Protein AF-K1SPI7-F1 (afdb_monomer_lite)

Structure (mmCIF, N/CA/C/O backbone):
data_AF-K1SPI7-F1
#
_entry.id   AF-K1SPI7-F1
#
loop_
_atom_site.group_PDB
_atom_site.id
_atom_site.type_symbol
_atom_site.label_atom_id
_atom_site.label_alt_id
_atom_site.label_comp_id
_atom_site.label_asym_id
_atom_site.label_entity_id
_atom_site.label_seq_id
_atom_site.pdbx_PDB_ins_code
_atom_site.Cartn_x
_atom_site.Cartn_y
_atom_site.Cartn_z
_atom_site.occupancy
_atom_site.B_iso_or_equiv
_atom_site.auth_seq_id
_atom_site.auth_comp_id
_atom_site.auth_asym_id
_atom_site.auth_atom_id
_atom_site.pdbx_PDB_model_num
ATOM 1 N N . ILE A 1 1 ? 17.931 -25.727 -20.812 1.00 73.50 1 ILE A N 1
ATOM 2 C CA . ILE A 1 1 ? 18.636 -24.455 -20.512 1.00 73.50 1 ILE A CA 1
ATOM 3 C C . ILE A 1 1 ? 19.500 -24.563 -19.257 1.00 73.50 1 ILE A C 1
ATOM 5 O O . ILE A 1 1 ? 20.669 -24.217 -19.345 1.00 73.50 1 ILE A O 1
ATOM 9 N N . GLU A 1 2 ? 19.002 -25.096 -18.137 1.00 81.50 2 GLU A N 1
ATOM 10 C CA . GLU A 1 2 ? 19.782 -25.220 -16.884 1.00 81.50 2 GLU A CA 1
ATOM 11 C C . GLU A 1 2 ? 21.110 -25.982 -17.035 1.00 81.50 2 GLU A C 1
ATOM 13 O O . GLU A 1 2 ? 22.117 -25.578 -16.467 1.00 81.50 2 GLU A O 1
ATOM 18 N N . LYS A 1 3 ? 21.157 -27.012 -17.895 1.00 82.56 3 LYS A N 1
ATOM 19 C CA . LYS A 1 3 ? 22.397 -27.723 -18.269 1.00 82.56 3 LYS A CA 1
ATOM 20 C C . LYS A 1 3 ? 23.498 -26.804 -18.834 1.00 82.56 3 LYS A C 1
ATOM 22 O O . LYS A 1 3 ? 24.670 -27.133 -18.719 1.00 82.56 3 LYS A O 1
ATOM 27 N N . TYR A 1 4 ? 23.123 -25.687 -19.459 1.00 86.56 4 TYR A N 1
ATOM 28 C CA . TYR A 1 4 ? 24.038 -24.756 -20.129 1.00 86.56 4 TYR A CA 1
ATOM 29 C C . TYR A 1 4 ? 24.250 -23.454 -19.344 1.00 86.56 4 TYR A C 1
ATOM 31 O O . TYR A 1 4 ? 25.348 -22.913 -19.366 1.00 86.56 4 TYR A O 1
ATOM 39 N N . LEU A 1 5 ? 23.219 -22.943 -18.656 1.00 85.06 5 LEU A N 1
ATOM 40 C CA . LEU A 1 5 ? 23.264 -21.656 -17.940 1.00 85.06 5 LEU A CA 1
ATOM 41 C C . LEU A 1 5 ? 23.367 -21.790 -16.409 1.00 85.06 5 LEU A C 1
ATOM 43 O O . LEU A 1 5 ? 23.495 -20.779 -15.719 1.00 85.06 5 LEU A O 1
ATOM 47 N N . GLY A 1 6 ? 23.331 -23.012 -15.872 1.00 84.38 6 GLY A N 1
ATOM 48 C CA . GLY A 1 6 ? 23.319 -23.265 -14.433 1.00 84.38 6 GLY A CA 1
ATOM 49 C C . GLY A 1 6 ? 21.970 -22.947 -13.780 1.00 84.38 6 GLY A C 1
ATOM 50 O O . GLY A 1 6 ? 20.934 -22.891 -14.447 1.00 84.38 6 GLY A O 1
ATOM 51 N N . ARG A 1 7 ? 21.979 -22.765 -12.452 1.00 79.50 7 ARG A N 1
ATOM 52 C CA . ARG A 1 7 ? 20.776 -22.440 -11.667 1.00 79.50 7 ARG A CA 1
ATOM 53 C C . ARG A 1 7 ? 20.214 -21.072 -12.055 1.00 79.50 7 ARG A C 1
ATOM 55 O O . ARG A 1 7 ? 20.961 -20.143 -12.367 1.00 79.50 7 ARG A O 1
ATOM 62 N N . LYS A 1 8 ? 18.888 -20.946 -11.985 1.00 72.56 8 LYS A N 1
ATOM 63 C CA . LYS A 1 8 ? 18.159 -19.704 -12.255 1.00 72.56 8 LYS A CA 1
ATOM 64 C C . LYS A 1 8 ? 18.665 -18.592 -11.325 1.00 72.56 8 LYS A C 1
ATOM 66 O O . LYS A 1 8 ? 18.555 -18.701 -10.112 1.00 72.56 8 LYS A O 1
ATOM 71 N N . LYS A 1 9 ? 19.254 -17.541 -11.906 1.00 68.62 9 LYS A N 1
ATOM 72 C CA . LYS A 1 9 ? 19.819 -16.404 -11.153 1.00 68.62 9 LYS A CA 1
ATOM 73 C C . LYS A 1 9 ? 18.766 -15.389 -10.702 1.00 68.62 9 LYS A C 1
ATOM 75 O O . LYS A 1 9 ? 19.020 -14.651 -9.762 1.00 68.62 9 LYS A O 1
ATOM 80 N N . TYR A 1 10 ? 17.619 -15.351 -11.382 1.00 65.12 10 TYR A N 1
ATOM 81 C CA . TYR A 1 10 ? 16.546 -14.391 -11.138 1.00 65.12 10 TYR A CA 1
ATOM 82 C C . TYR A 1 10 ? 15.210 -15.119 -11.100 1.00 65.12 10 TYR A C 1
ATOM 84 O O . TYR A 1 10 ? 14.840 -15.781 -12.074 1.00 65.12 10 TYR A O 1
ATOM 92 N N . GLU A 1 11 ? 14.483 -14.999 -9.998 1.00 66.81 11 GLU A N 1
ATOM 93 C CA . GLU A 1 11 ? 13.076 -15.378 -9.950 1.00 66.81 11 GLU A CA 1
ATOM 94 C C . GLU A 1 11 ? 12.226 -14.212 -10.449 1.00 66.81 11 GLU A C 1
ATOM 96 O O . GLU A 1 11 ? 12.537 -13.050 -10.205 1.00 66.81 11 GLU A O 1
ATOM 101 N N . ALA A 1 12 ? 11.196 -14.527 -11.232 1.00 66.38 12 ALA A N 1
ATOM 102 C CA . ALA A 1 12 ? 10.258 -13.510 -11.674 1.00 66.38 12 ALA A CA 1
ATOM 103 C C . ALA A 1 12 ? 9.318 -13.212 -10.505 1.00 66.38 12 ALA A C 1
ATOM 105 O O . ALA A 1 12 ? 8.754 -14.146 -9.935 1.00 66.38 12 ALA A O 1
ATOM 106 N N . ASP A 1 13 ? 9.150 -11.936 -10.170 1.00 74.25 13 ASP A N 1
ATOM 107 C CA . ASP A 1 13 ? 8.167 -11.491 -9.184 1.00 74.25 13 ASP A CA 1
ATOM 108 C C . ASP A 1 13 ? 6.764 -11.592 -9.804 1.00 74.25 13 ASP A C 1
ATOM 110 O O . ASP A 1 13 ? 6.267 -10.669 -10.449 1.00 74.25 13 ASP A O 1
ATOM 114 N N . MET A 1 14 ? 6.182 -12.789 -9.721 1.00 85.50 14 MET A N 1
ATOM 115 C CA . MET A 1 14 ? 4.884 -13.111 -10.309 1.00 85.50 14 MET A CA 1
ATOM 116 C C . MET A 1 14 ? 3.739 -12.659 -9.400 1.00 85.50 14 MET A C 1
ATOM 118 O O . MET A 1 14 ? 3.886 -12.526 -8.185 1.00 85.50 14 MET A O 1
ATOM 122 N N . ALA A 1 15 ? 2.563 -12.466 -9.995 1.00 83.88 15 ALA A N 1
ATOM 123 C CA . ALA A 1 15 ? 1.320 -12.283 -9.264 1.00 83.88 15 ALA A CA 1
ATOM 124 C C . ALA A 1 15 ? 1.096 -13.428 -8.263 1.00 83.88 15 ALA A C 1
ATOM 126 O O . ALA A 1 15 ? 1.397 -14.588 -8.549 1.00 83.88 15 ALA A O 1
ATOM 127 N N . ASN A 1 16 ? 0.539 -13.090 -7.101 1.00 86.38 16 ASN A N 1
ATOM 128 C CA . ASN A 1 16 ? 0.285 -14.058 -6.040 1.00 86.38 16 ASN A CA 1
ATOM 129 C C . ASN A 1 16 ? -0.750 -15.096 -6.499 1.00 86.38 16 ASN A C 1
ATOM 131 O O . ASN A 1 16 ? -1.616 -14.810 -7.327 1.00 86.38 16 ASN A O 1
ATOM 135 N N . GLU A 1 17 ? -0.690 -16.300 -5.936 1.00 88.00 17 GLU A N 1
ATOM 136 C CA . GLU A 1 17 ? -1.551 -17.412 -6.362 1.00 88.00 17 GLU A CA 1
ATOM 137 C C . GLU A 1 17 ? -3.012 -17.260 -5.917 1.00 88.00 17 GLU A C 1
ATOM 139 O O . GLU A 1 17 ? -3.912 -17.812 -6.550 1.00 88.00 17 GLU A O 1
ATOM 144 N N . LYS A 1 18 ? -3.259 -16.504 -4.843 1.00 94.00 18 LYS A N 1
ATOM 145 C CA . LYS A 1 18 ? -4.581 -16.345 -4.232 1.00 94.00 18 LYS A CA 1
ATOM 146 C C . LYS A 1 18 ? -4.819 -14.919 -3.753 1.00 94.00 18 LYS A C 1
ATOM 148 O O . LYS A 1 18 ? -3.879 -14.164 -3.522 1.00 94.00 18 LYS A O 1
ATOM 153 N N . ASP A 1 19 ? -6.091 -14.598 -3.572 1.00 97.38 19 ASP A N 1
ATOM 154 C CA . ASP A 1 19 ? -6.524 -13.348 -2.964 1.00 97.38 19 ASP A CA 1
ATOM 155 C C . ASP A 1 19 ? -6.214 -13.376 -1.460 1.00 97.38 19 ASP A C 1
ATOM 157 O O . ASP A 1 19 ? -6.535 -14.347 -0.771 1.00 97.38 19 ASP A O 1
ATOM 161 N N . ASP A 1 20 ? -5.599 -12.309 -0.952 1.00 97.31 20 ASP A N 1
ATOM 162 C CA . ASP A 1 20 ? -5.100 -12.239 0.423 1.00 97.31 20 ASP A CA 1
ATOM 163 C C . ASP A 1 20 ? -5.588 -10.975 1.136 1.00 97.31 20 ASP A C 1
ATOM 165 O O . ASP A 1 20 ? -5.840 -9.929 0.532 1.00 97.31 20 ASP A O 1
ATOM 169 N N . ILE A 1 21 ? -5.728 -11.081 2.456 1.00 98.38 21 ILE A N 1
ATOM 170 C CA . ILE A 1 21 ? -6.055 -9.954 3.332 1.00 98.38 21 ILE A CA 1
ATOM 171 C C . ILE A 1 21 ? -4.763 -9.210 3.667 1.00 98.38 21 ILE A C 1
ATOM 173 O O . ILE A 1 21 ? -3.794 -9.812 4.120 1.00 98.38 21 ILE A O 1
ATOM 177 N N . GLY A 1 22 ? -4.765 -7.892 3.479 1.00 97.69 22 GLY A N 1
ATOM 178 C CA . GLY A 1 22 ? -3.636 -7.022 3.801 1.00 97.69 22 GLY A CA 1
ATOM 179 C C . GLY A 1 22 ? -2.476 -7.093 2.811 1.00 97.69 22 GLY A C 1
ATOM 180 O O . GLY A 1 22 ? -1.469 -6.435 3.045 1.00 97.69 22 GLY A O 1
ATOM 181 N N . ILE A 1 23 ? -2.596 -7.840 1.708 1.00 97.75 23 ILE A N 1
ATOM 182 C CA . ILE A 1 23 ? -1.559 -7.934 0.673 1.00 97.75 23 ILE A CA 1
ATOM 183 C C . ILE A 1 23 ? -2.074 -7.312 -0.621 1.00 97.75 23 ILE A C 1
ATOM 185 O O . ILE A 1 23 ? -3.085 -7.743 -1.171 1.00 97.75 23 ILE A O 1
ATOM 189 N N . VAL A 1 24 ? -1.374 -6.292 -1.122 1.00 97.94 24 VAL A N 1
ATOM 190 C CA . VAL A 1 24 ? -1.769 -5.575 -2.344 1.00 97.94 24 VAL A CA 1
ATOM 191 C C . VAL A 1 24 ? -0.569 -5.345 -3.247 1.00 97.94 24 VAL A C 1
ATOM 193 O O . VAL A 1 24 ? 0.507 -4.948 -2.795 1.00 97.94 24 VAL A O 1
ATOM 196 N N . ARG A 1 25 ? -0.764 -5.553 -4.554 1.00 96.31 25 ARG A N 1
ATOM 197 C CA . ARG A 1 25 ? 0.262 -5.295 -5.565 1.00 96.31 25 ARG A CA 1
ATOM 198 C C . ARG A 1 25 ? 0.257 -3.833 -6.016 1.00 96.31 25 ARG A C 1
ATOM 200 O O . ARG A 1 25 ? -0.714 -3.323 -6.577 1.00 96.31 25 ARG A O 1
ATOM 207 N N . GLY A 1 26 ? 1.376 -3.161 -5.778 1.00 95.81 26 GLY A N 1
ATOM 208 C CA . GLY A 1 26 ? 1.719 -1.848 -6.310 1.00 95.81 26 GLY A CA 1
ATOM 209 C C . GLY A 1 26 ? 2.601 -1.945 -7.554 1.00 95.81 26 GLY A C 1
ATOM 210 O O . GLY A 1 26 ? 3.159 -3.001 -7.857 1.00 95.81 26 GLY A O 1
ATOM 211 N N . LEU A 1 27 ? 2.763 -0.826 -8.261 1.00 94.50 27 LEU A N 1
ATOM 212 C CA . LEU A 1 27 ? 3.715 -0.698 -9.367 1.00 94.50 27 LEU A CA 1
ATOM 213 C C . LEU A 1 27 ? 4.686 0.453 -9.107 1.00 94.50 27 LEU A C 1
ATOM 215 O O . LEU A 1 27 ? 4.270 1.584 -8.839 1.00 94.50 27 LEU A O 1
ATOM 219 N N . ALA A 1 28 ? 5.975 0.177 -9.261 1.00 89.19 28 ALA A N 1
ATOM 220 C CA . ALA A 1 28 ? 7.048 1.147 -9.111 1.00 89.19 28 ALA A CA 1
ATOM 221 C C . ALA A 1 28 ? 7.881 1.272 -10.383 1.00 89.19 28 ALA A C 1
ATOM 223 O O . ALA A 1 28 ? 7.817 0.447 -11.296 1.00 89.19 28 ALA A O 1
ATOM 224 N N . TRP A 1 29 ? 8.649 2.353 -10.434 1.00 82.06 29 TRP A N 1
ATOM 225 C CA . TRP A 1 29 ? 9.638 2.597 -11.467 1.00 82.06 29 TRP A CA 1
ATOM 226 C C . TRP A 1 29 ? 11.013 2.692 -10.812 1.00 82.06 29 TRP A C 1
ATOM 228 O O . TRP A 1 29 ? 11.173 3.375 -9.803 1.00 82.06 29 TRP A O 1
ATOM 238 N N . THR A 1 30 ? 11.982 1.992 -11.386 1.00 74.56 30 THR A N 1
ATOM 239 C CA . THR A 1 30 ? 13.388 1.999 -10.981 1.00 74.56 30 THR A CA 1
ATOM 240 C C . THR A 1 30 ? 14.247 2.460 -12.157 1.00 74.56 30 THR A C 1
ATOM 242 O O . THR A 1 30 ? 13.787 2.478 -13.301 1.00 74.56 30 THR A O 1
ATOM 245 N N . ALA A 1 31 ? 15.522 2.760 -11.903 1.00 70.31 31 ALA A N 1
ATOM 246 C CA . ALA A 1 31 ? 16.469 3.162 -12.946 1.00 70.31 31 ALA A CA 1
ATOM 247 C C . ALA A 1 31 ? 16.637 2.123 -14.075 1.00 70.31 31 ALA A C 1
ATOM 249 O O . ALA A 1 31 ? 17.030 2.483 -15.181 1.00 70.31 31 ALA A O 1
ATOM 250 N N . VAL A 1 32 ? 16.329 0.848 -13.813 1.00 74.44 32 VAL A N 1
ATOM 251 C CA . VAL A 1 32 ? 16.461 -0.256 -14.779 1.00 74.44 32 VAL A CA 1
ATOM 252 C C . VAL A 1 32 ? 15.122 -0.711 -15.373 1.00 74.44 32 VAL A C 1
ATOM 254 O O . VAL A 1 32 ? 15.096 -1.629 -16.189 1.00 74.44 32 VAL A O 1
ATOM 257 N N . GLY A 1 33 ? 14.009 -0.069 -15.002 1.00 82.12 33 GLY A N 1
ATOM 258 C CA . GLY A 1 33 ? 12.677 -0.376 -15.526 1.00 82.12 33 GLY A CA 1
ATOM 259 C C . GLY A 1 33 ? 11.582 -0.409 -14.462 1.00 82.12 33 GLY A C 1
ATOM 260 O O . GLY A 1 33 ? 11.799 -0.108 -13.287 1.00 82.12 33 GLY A O 1
ATOM 261 N N . GLY A 1 34 ? 10.369 -0.761 -14.890 1.00 85.88 34 GLY A N 1
ATOM 262 C CA . GLY A 1 34 ? 9.241 -0.958 -13.984 1.00 85.88 34 GLY A CA 1
ATOM 263 C C . GLY A 1 34 ? 9.372 -2.253 -13.182 1.00 85.88 34 GLY A C 1
ATOM 264 O O . GLY A 1 34 ? 9.894 -3.245 -13.687 1.00 85.88 34 GLY A O 1
ATOM 265 N N . THR A 1 35 ? 8.836 -2.253 -11.965 1.00 89.94 35 THR A N 1
ATOM 266 C CA . THR A 1 35 ? 8.716 -3.449 -11.119 1.00 89.94 35 THR A CA 1
ATOM 267 C C . THR A 1 35 ? 7.358 -3.484 -10.430 1.00 89.94 35 THR A C 1
ATOM 269 O O . THR A 1 35 ? 6.736 -2.441 -10.192 1.00 89.94 35 THR A O 1
ATOM 272 N N . THR A 1 36 ? 6.891 -4.680 -10.094 1.00 91.81 36 THR A N 1
ATOM 273 C CA . THR A 1 36 ? 5.835 -4.863 -9.099 1.00 91.81 36 THR A CA 1
ATOM 274 C C . THR A 1 36 ? 6.399 -4.644 -7.698 1.00 91.81 36 THR A C 1
ATOM 276 O O . THR A 1 36 ? 7.588 -4.831 -7.455 1.00 91.81 36 THR A O 1
ATOM 279 N N . LEU A 1 37 ? 5.540 -4.209 -6.779 1.00 91.88 37 LEU A N 1
ATOM 280 C CA . LEU A 1 37 ? 5.824 -4.155 -5.348 1.00 91.88 37 LEU A CA 1
ATOM 281 C C . LEU A 1 37 ? 4.706 -4.881 -4.614 1.00 91.88 37 LEU A C 1
ATOM 283 O O . LEU A 1 37 ? 3.534 -4.641 -4.896 1.00 91.88 37 LEU A O 1
ATOM 287 N N . GLN A 1 38 ? 5.047 -5.744 -3.668 1.00 94.19 38 GLN A N 1
ATOM 288 C CA . GLN A 1 38 ? 4.075 -6.296 -2.732 1.00 94.19 38 GLN A CA 1
ATOM 289 C C . GLN A 1 38 ? 4.043 -5.411 -1.489 1.00 94.19 38 GLN A C 1
ATOM 291 O O . GLN A 1 38 ? 5.081 -5.166 -0.883 1.00 94.19 38 GLN A O 1
ATOM 296 N N . ILE A 1 39 ? 2.874 -4.891 -1.131 1.00 96.88 39 ILE A N 1
ATOM 297 C CA . ILE A 1 39 ? 2.680 -4.186 0.136 1.00 96.88 39 ILE A CA 1
ATOM 298 C C . ILE A 1 39 ? 1.909 -5.112 1.056 1.00 96.88 39 ILE A C 1
ATOM 300 O O . ILE A 1 39 ? 0.819 -5.558 0.702 1.00 96.88 39 ILE A O 1
ATOM 304 N N . GLU A 1 40 ? 2.486 -5.379 2.219 1.00 98.06 40 GLU A N 1
ATOM 305 C CA . GLU A 1 40 ? 1.928 -6.245 3.249 1.00 98.06 40 GLU A CA 1
ATOM 306 C C . GLU A 1 40 ? 1.550 -5.402 4.459 1.00 98.06 40 GLU A C 1
ATOM 308 O O . GLU A 1 40 ? 2.343 -4.584 4.931 1.00 98.06 40 GLU A O 1
ATOM 313 N N . VAL A 1 41 ? 0.340 -5.602 4.969 1.00 98.56 41 VAL A N 1
ATOM 314 C CA . VAL A 1 41 ? -0.152 -4.933 6.167 1.00 98.56 41 VAL A CA 1
ATOM 315 C C . VAL A 1 41 ? -0.641 -5.962 7.163 1.00 98.56 41 VAL A C 1
ATOM 317 O O . VAL A 1 41 ? -1.541 -6.750 6.874 1.00 98.56 41 VAL A O 1
ATOM 320 N N . ASN A 1 42 ? -0.074 -5.905 8.363 1.00 97.88 42 ASN A N 1
ATOM 321 C CA . ASN A 1 42 ? -0.547 -6.668 9.503 1.00 97.88 42 ASN A CA 1
ATOM 322 C C . ASN A 1 42 ? -1.101 -5.738 10.589 1.00 97.88 42 ASN A C 1
ATOM 324 O O . ASN A 1 42 ? -0.684 -4.585 10.722 1.00 97.88 42 ASN A O 1
ATOM 328 N N . THR A 1 43 ? -2.035 -6.264 11.372 1.00 97.75 43 THR A N 1
ATOM 329 C CA . THR A 1 43 ? -2.682 -5.581 12.495 1.00 97.75 43 THR A CA 1
ATOM 330 C C . THR A 1 43 ? -2.486 -6.416 13.750 1.00 97.75 43 THR A C 1
ATOM 332 O O . THR A 1 43 ? -2.743 -7.621 13.711 1.00 97.75 43 THR A O 1
ATOM 335 N N . MET A 1 44 ? -2.084 -5.804 14.858 1.00 97.88 44 MET A N 1
ATOM 336 C CA . MET A 1 44 ? -1.920 -6.498 16.139 1.00 97.88 44 MET A CA 1
ATOM 337 C C . MET A 1 44 ? -2.433 -5.639 17.301 1.00 97.88 44 MET A C 1
ATOM 339 O O . MET A 1 44 ? -2.361 -4.417 17.189 1.00 97.88 44 MET A O 1
ATOM 343 N N . PRO A 1 45 ? -2.884 -6.229 18.426 1.00 97.62 45 PRO A N 1
ATOM 344 C CA . PRO A 1 45 ? -3.196 -5.461 19.631 1.00 97.62 45 PRO A CA 1
ATOM 345 C C . PRO A 1 45 ? -2.022 -4.561 20.027 1.00 97.62 45 PRO A C 1
ATOM 347 O O . PRO A 1 45 ? -0.866 -4.997 20.021 1.00 97.62 45 PRO A O 1
ATOM 350 N N . GLY A 1 46 ? -2.306 -3.301 20.337 1.00 96.31 46 GLY A N 1
ATOM 351 C CA . GLY A 1 46 ? -1.282 -2.274 20.463 1.00 96.31 46 GLY A CA 1
ATOM 352 C C . GLY A 1 46 ? -1.809 -0.958 21.022 1.00 96.31 46 GLY A C 1
ATOM 353 O O . GLY A 1 46 ? -2.753 -0.936 21.807 1.00 96.31 46 GLY A O 1
ATOM 354 N N . LYS A 1 47 ? -1.147 0.141 20.656 1.00 95.62 47 LYS A N 1
ATOM 355 C CA . LYS A 1 47 ? -1.454 1.500 21.141 1.00 95.62 47 LYS A CA 1
ATOM 356 C C . LYS A 1 47 ? -1.709 2.481 19.992 1.00 95.62 47 LYS A C 1
ATOM 358 O O . LYS A 1 47 ? -1.465 3.678 20.140 1.00 95.62 47 LYS A O 1
ATOM 363 N N . GLY A 1 48 ? -2.097 1.969 18.825 1.00 94.69 48 GLY A N 1
ATOM 364 C CA . GLY A 1 48 ? -2.308 2.783 17.630 1.00 94.69 48 GLY A CA 1
ATOM 365 C C . GLY A 1 48 ? -1.029 3.187 16.901 1.00 94.69 48 GLY A C 1
ATOM 366 O O . GLY A 1 48 ? -1.007 4.206 16.207 1.00 94.69 48 GLY A O 1
ATOM 367 N N . VAL A 1 49 ? 0.063 2.432 17.063 1.00 97.38 49 VAL A N 1
ATOM 368 C CA . VAL A 1 49 ? 1.347 2.767 16.435 1.00 97.38 49 VAL A CA 1
ATOM 369 C C . VAL A 1 49 ? 1.379 2.283 14.986 1.00 97.38 49 VAL A C 1
ATOM 371 O O . VAL A 1 49 ? 1.132 1.110 14.707 1.00 97.38 49 VAL A O 1
ATOM 374 N N . LEU A 1 50 ? 1.765 3.172 14.065 1.00 97.94 50 LEU A N 1
ATOM 375 C CA . LEU A 1 50 ? 2.113 2.809 12.691 1.00 97.94 50 LEU A CA 1
ATOM 376 C C . LEU A 1 50 ? 3.600 2.439 12.604 1.00 97.94 50 LEU A C 1
ATOM 378 O O . LEU A 1 50 ? 4.472 3.275 12.841 1.00 97.94 50 LEU A O 1
ATOM 382 N N . LYS A 1 51 ? 3.888 1.194 12.226 1.00 98.12 51 LYS A N 1
ATOM 383 C CA . LYS A 1 51 ? 5.237 0.676 11.964 1.00 98.12 51 LYS A CA 1
ATOM 384 C C . LYS A 1 51 ? 5.452 0.559 10.461 1.00 98.12 51 LYS A C 1
ATOM 386 O O . LYS A 1 51 ? 4.591 0.050 9.748 1.00 98.12 51 LYS A O 1
ATOM 391 N N . LEU A 1 52 ? 6.615 1.000 9.992 1.00 98.00 52 LEU A N 1
ATOM 392 C CA . LEU A 1 52 ? 6.984 1.017 8.578 1.00 98.00 52 LEU A CA 1
ATOM 393 C C . LEU A 1 52 ? 8.336 0.317 8.393 1.00 98.00 52 LEU A C 1
ATOM 395 O O . LEU A 1 52 ? 9.328 0.729 8.996 1.00 98.00 52 LEU A O 1
ATOM 399 N N . THR A 1 53 ? 8.399 -0.732 7.569 1.00 96.81 53 THR A N 1
ATOM 400 C CA . THR A 1 53 ? 9.649 -1.454 7.254 1.00 96.81 53 THR A CA 1
ATOM 401 C C . THR A 1 53 ? 9.776 -1.744 5.756 1.00 96.81 53 THR A C 1
ATOM 403 O O . THR A 1 53 ? 8.796 -1.709 5.018 1.00 96.81 53 THR A O 1
ATOM 406 N N . GLY A 1 54 ? 10.992 -2.068 5.297 1.00 94.19 54 GLY A N 1
ATOM 407 C CA . GLY A 1 54 ? 11.264 -2.351 3.877 1.00 94.19 54 GLY A CA 1
ATOM 408 C C . GLY A 1 54 ? 12.101 -1.296 3.148 1.00 94.19 54 GLY A C 1
ATOM 409 O O . GLY A 1 54 ? 11.982 -1.176 1.932 1.00 94.19 54 GLY A O 1
ATOM 410 N N . GLN A 1 55 ? 12.925 -0.538 3.888 1.00 94.00 55 GLN A N 1
ATOM 411 C CA . GLN A 1 55 ? 13.747 0.574 3.382 1.00 94.00 55 GLN A CA 1
ATOM 412 C C . GLN A 1 55 ? 12.943 1.637 2.620 1.00 94.00 55 GLN A C 1
ATOM 414 O O . GLN A 1 55 ? 13.249 1.991 1.484 1.00 94.00 55 GLN A O 1
ATOM 419 N N . LEU A 1 56 ? 11.901 2.154 3.271 1.00 94.12 56 LEU A N 1
ATOM 420 C CA . LEU A 1 56 ? 11.096 3.240 2.722 1.00 94.12 56 LEU A CA 1
ATOM 421 C C . LEU A 1 56 ? 11.826 4.577 2.897 1.00 94.12 56 LEU A C 1
ATOM 423 O O . LEU A 1 56 ? 12.302 4.879 3.997 1.00 94.12 56 LEU A O 1
ATOM 427 N N . GLY A 1 57 ? 11.890 5.370 1.832 1.00 94.75 57 GLY A N 1
ATOM 428 C CA . GLY A 1 57 ? 12.287 6.774 1.883 1.00 94.75 57 GLY A CA 1
ATOM 429 C C . GLY A 1 57 ? 11.188 7.655 2.479 1.00 94.75 57 GLY A C 1
ATOM 430 O O . GLY A 1 57 ? 10.090 7.190 2.801 1.00 94.75 57 GLY A O 1
ATOM 431 N N . ASP A 1 58 ? 11.495 8.931 2.682 1.00 96.62 58 ASP A N 1
ATOM 432 C CA . ASP A 1 58 ? 10.630 9.821 3.460 1.00 96.62 58 ASP A CA 1
ATOM 433 C C . ASP A 1 58 ? 9.322 10.160 2.733 1.00 96.62 58 ASP A C 1
ATOM 435 O O . ASP A 1 58 ? 8.274 10.218 3.377 1.00 96.62 58 ASP A O 1
ATOM 439 N N . VAL A 1 59 ? 9.336 10.242 1.397 1.00 95.75 59 VAL A N 1
ATOM 440 C CA . VAL A 1 59 ? 8.121 10.485 0.598 1.00 95.75 59 VAL A CA 1
ATOM 441 C C . VAL A 1 59 ? 7.171 9.290 0.679 1.00 95.75 59 VAL A C 1
ATOM 443 O O . VAL A 1 59 ? 5.948 9.443 0.790 1.00 95.75 59 VAL A O 1
ATOM 446 N N . MET A 1 60 ? 7.717 8.074 0.656 1.00 95.31 60 MET A N 1
ATOM 447 C CA . MET A 1 60 ? 6.906 6.866 0.794 1.00 95.31 60 MET A CA 1
ATOM 448 C C . MET A 1 60 ? 6.360 6.696 2.221 1.00 95.31 60 MET A C 1
ATOM 450 O O . MET A 1 60 ? 5.208 6.284 2.378 1.00 95.31 60 MET A O 1
ATOM 454 N N . LYS A 1 61 ? 7.126 7.067 3.260 1.00 97.62 61 LYS A N 1
ATOM 455 C CA . LYS A 1 61 ? 6.619 7.109 4.646 1.00 97.62 61 LYS A CA 1
ATOM 456 C C . LYS A 1 61 ? 5.483 8.117 4.796 1.00 97.62 61 LYS A C 1
ATOM 458 O O . LYS A 1 61 ? 4.451 7.784 5.375 1.00 97.62 61 LYS A O 1
ATOM 463 N N . GLU A 1 62 ? 5.631 9.320 4.247 1.00 97.50 62 GLU A N 1
ATOM 464 C CA . GLU A 1 62 ? 4.570 10.332 4.256 1.00 97.50 62 GLU A CA 1
ATOM 465 C C . GLU A 1 62 ? 3.304 9.813 3.560 1.00 97.50 62 GLU A C 1
ATOM 467 O O . GLU A 1 62 ? 2.203 9.896 4.107 1.00 97.50 62 GLU A O 1
ATOM 472 N N . SER A 1 63 ? 3.469 9.153 2.412 1.00 96.88 63 SER A N 1
ATOM 473 C CA . SER A 1 63 ? 2.363 8.514 1.690 1.00 96.88 63 SER A CA 1
ATOM 474 C C . SER A 1 63 ? 1.649 7.445 2.529 1.00 96.88 63 SER A C 1
ATOM 476 O O . SER A 1 63 ? 0.423 7.333 2.463 1.00 96.88 63 SER A O 1
ATOM 478 N N . ALA A 1 64 ? 2.380 6.689 3.354 1.00 97.94 64 ALA A N 1
ATOM 479 C CA . ALA A 1 64 ? 1.795 5.730 4.292 1.00 97.94 64 ALA A CA 1
ATOM 480 C C . ALA A 1 64 ? 0.957 6.420 5.384 1.00 97.94 64 ALA A C 1
ATOM 482 O O . ALA A 1 64 ? -0.135 5.953 5.714 1.00 97.94 64 ALA A O 1
ATOM 483 N N . HIS A 1 65 ? 1.426 7.553 5.915 1.00 98.12 65 HIS A N 1
ATOM 484 C CA . HIS A 1 65 ? 0.679 8.344 6.898 1.00 98.12 65 HIS A CA 1
ATOM 485 C C . HIS A 1 65 ? -0.594 8.965 6.307 1.00 98.12 65 HIS A C 1
ATOM 487 O O . HIS A 1 65 ? -1.642 8.962 6.965 1.00 98.12 65 HIS A O 1
ATOM 493 N N . ILE A 1 66 ? -0.536 9.456 5.066 1.00 98.25 66 ILE A N 1
ATOM 494 C CA . ILE A 1 66 ? -1.710 9.977 4.351 1.00 98.25 66 ILE A CA 1
ATOM 495 C C . ILE A 1 66 ? -2.717 8.850 4.107 1.00 98.25 66 ILE A C 1
ATOM 497 O O . ILE A 1 66 ? -3.899 9.012 4.414 1.00 98.25 66 ILE A O 1
ATOM 501 N N . ALA A 1 67 ? -2.251 7.693 3.627 1.00 98.19 67 ALA A N 1
ATOM 502 C CA . ALA A 1 67 ? -3.084 6.515 3.420 1.00 98.19 67 ALA A CA 1
ATOM 503 C C . ALA A 1 67 ? -3.785 6.075 4.715 1.00 98.19 67 ALA A C 1
ATOM 505 O O . ALA A 1 67 ? -4.999 5.876 4.715 1.00 98.19 67 ALA A O 1
ATOM 506 N N . LEU A 1 68 ? -3.054 5.993 5.833 1.00 97.81 68 LEU A N 1
ATOM 507 C CA . LEU A 1 68 ? -3.631 5.676 7.141 1.00 97.81 68 LEU A CA 1
ATOM 508 C C . LEU A 1 68 ? -4.695 6.699 7.558 1.00 97.81 68 LEU A C 1
ATOM 510 O O . LEU A 1 68 ? -5.779 6.319 7.998 1.00 97.81 68 LEU A O 1
ATOM 514 N N . SER A 1 69 ? -4.395 7.991 7.419 1.00 97.62 69 SER A N 1
ATOM 515 C CA . SER A 1 69 ? -5.314 9.072 7.794 1.00 97.62 69 SER A CA 1
ATOM 516 C C . SER A 1 69 ? -6.608 9.022 6.984 1.00 97.62 69 SER A C 1
ATOM 518 O O . SER A 1 69 ? -7.691 9.198 7.542 1.00 97.62 69 SER A O 1
ATOM 520 N N . PHE A 1 70 ? -6.503 8.726 5.687 1.00 97.94 70 PHE A N 1
ATOM 521 C CA . PHE A 1 70 ? -7.660 8.536 4.823 1.00 97.94 70 PHE A CA 1
ATOM 522 C C . PHE A 1 70 ? -8.467 7.295 5.215 1.00 97.94 70 PHE A C 1
ATOM 524 O O . PHE A 1 70 ? -9.673 7.395 5.410 1.00 97.94 70 PHE A O 1
ATOM 531 N N . VAL A 1 71 ? -7.829 6.137 5.413 1.00 97.75 71 VAL A N 1
ATOM 532 C CA . VAL A 1 71 ? -8.560 4.918 5.803 1.00 97.75 71 VAL A CA 1
ATOM 533 C C . VAL A 1 71 ? -9.298 5.121 7.126 1.00 97.75 71 VAL A C 1
ATOM 535 O O . VAL A 1 71 ? -10.473 4.777 7.221 1.00 97.75 71 VAL A O 1
ATOM 538 N N . ARG A 1 72 ? -8.667 5.759 8.119 1.00 96.31 72 ARG A N 1
ATOM 539 C CA . ARG A 1 72 ? -9.310 6.101 9.401 1.00 96.31 72 ARG A CA 1
ATOM 540 C C . ARG A 1 72 ? -10.576 6.946 9.243 1.00 96.31 72 ARG A C 1
ATOM 542 O O . ARG A 1 72 ? -11.467 6.842 10.086 1.00 96.31 72 ARG A O 1
ATOM 549 N N . SER A 1 73 ? -10.663 7.787 8.210 1.00 96.00 73 SER A N 1
ATOM 550 C CA . SER A 1 73 ? -11.830 8.649 7.998 1.00 96.00 73 SER A CA 1
ATOM 551 C C . SER A 1 73 ? -13.025 7.896 7.405 1.00 96.00 73 SER A C 1
ATOM 553 O O . SER A 1 73 ? -14.157 8.255 7.725 1.00 96.00 73 SER A O 1
ATOM 555 N N . ILE A 1 74 ? -12.781 6.827 6.635 1.00 96.38 74 ILE A N 1
ATOM 556 C CA . ILE A 1 74 ? -13.817 6.056 5.922 1.00 96.38 74 ILE A CA 1
ATOM 557 C C . ILE A 1 74 ? -14.119 4.680 6.533 1.00 96.38 74 ILE A C 1
ATOM 559 O O . ILE A 1 74 ? -15.087 4.039 6.145 1.00 96.38 74 ILE A O 1
ATOM 563 N N . VAL A 1 75 ? -13.307 4.189 7.475 1.00 95.94 75 VAL A N 1
ATOM 564 C CA . VAL A 1 75 ? -13.371 2.787 7.943 1.00 95.94 75 VAL A CA 1
ATOM 565 C C . VAL A 1 75 ? -14.737 2.379 8.521 1.00 95.94 75 VAL A C 1
ATOM 567 O O . VAL A 1 75 ? -15.119 1.213 8.447 1.00 95.94 75 VAL A O 1
ATOM 570 N N . ALA A 1 76 ? -15.484 3.342 9.072 1.00 96.00 76 ALA A N 1
ATOM 571 C CA . ALA A 1 76 ? -16.806 3.108 9.644 1.00 96.00 76 ALA A CA 1
ATOM 572 C C . ALA A 1 76 ? -17.808 2.621 8.585 1.00 96.00 76 ALA A C 1
ATOM 574 O O . ALA A 1 76 ? -18.645 1.771 8.882 1.00 96.00 76 ALA A O 1
ATOM 575 N N . ASP A 1 77 ? -17.657 3.074 7.337 1.00 96.31 77 ASP A N 1
ATOM 576 C CA . ASP A 1 77 ? -18.490 2.658 6.202 1.00 96.31 77 ASP A CA 1
ATOM 577 C C . ASP A 1 77 ? -18.237 1.190 5.809 1.00 96.31 77 ASP A C 1
ATOM 579 O O . ASP A 1 77 ? -19.037 0.577 5.106 1.00 96.31 77 ASP A O 1
ATOM 583 N N . TYR A 1 78 ? -17.138 0.608 6.301 1.00 96.06 78 TYR A N 1
ATOM 584 C CA . TYR A 1 78 ? -16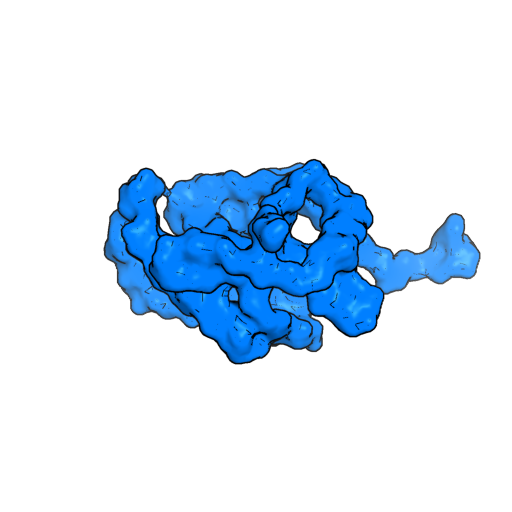.748 -0.790 6.110 1.00 96.06 78 TYR A CA 1
ATOM 585 C C . TYR A 1 78 ? -17.024 -1.654 7.350 1.00 96.06 78 TYR A C 1
ATOM 587 O O . TYR A 1 78 ? -16.526 -2.774 7.444 1.00 96.06 78 TYR A O 1
ATOM 595 N N . GLY A 1 79 ? -17.811 -1.152 8.309 1.00 95.38 79 GLY A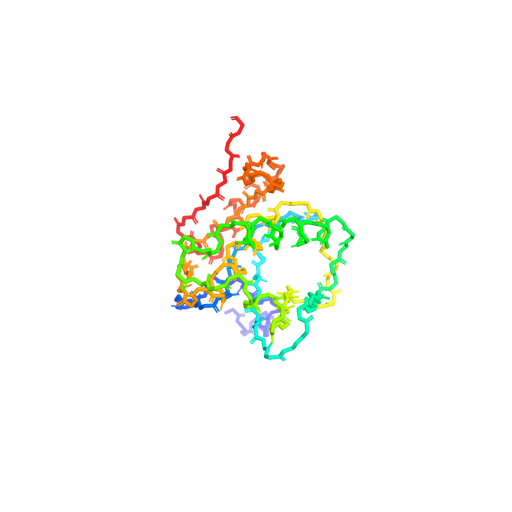 N 1
ATOM 596 C CA . GLY A 1 79 ? -18.231 -1.912 9.489 1.00 95.38 79 GLY A CA 1
ATOM 597 C C . GLY A 1 79 ? -17.160 -2.059 10.573 1.00 95.38 79 GLY A C 1
ATOM 598 O O . GLY A 1 79 ? -17.278 -2.941 11.422 1.00 95.38 79 GLY A O 1
ATOM 599 N N . VAL A 1 80 ? -16.124 -1.215 10.565 1.00 96.19 80 VAL A N 1
ATOM 600 C CA . VAL A 1 80 ? -15.060 -1.230 11.578 1.00 96.19 80 VAL A CA 1
ATOM 601 C C . VAL A 1 80 ? -15.208 -0.034 12.517 1.00 96.19 80 VAL A C 1
ATOM 603 O O . VAL A 1 80 ? -15.356 1.105 12.073 1.00 96.19 80 VAL A O 1
ATOM 606 N N . ASP A 1 81 ? -15.125 -0.277 13.827 1.00 95.00 81 ASP A N 1
ATOM 607 C CA . ASP A 1 81 ? -15.113 0.793 14.829 1.00 95.00 81 ASP A CA 1
ATOM 608 C C . ASP A 1 81 ? -13.844 1.655 14.691 1.00 95.00 81 ASP A C 1
ATOM 610 O O . ASP A 1 81 ? -12.728 1.149 14.553 1.00 95.00 81 ASP A O 1
ATOM 614 N N . LYS A 1 82 ? -13.995 2.980 14.778 1.00 90.56 82 LYS A N 1
ATOM 615 C CA . LYS A 1 82 ? -12.875 3.932 14.745 1.00 90.56 82 LYS A CA 1
ATOM 616 C C . LYS A 1 82 ? -11.862 3.690 15.871 1.00 90.56 82 LYS A C 1
ATOM 618 O O . LYS A 1 82 ? -10.674 3.944 15.657 1.00 90.56 82 LYS A O 1
ATOM 623 N N . LYS A 1 83 ? -12.302 3.151 17.015 1.00 94.44 83 LYS A N 1
ATOM 624 C CA . LYS A 1 83 ? -11.442 2.753 18.145 1.00 94.44 83 LYS A CA 1
ATOM 625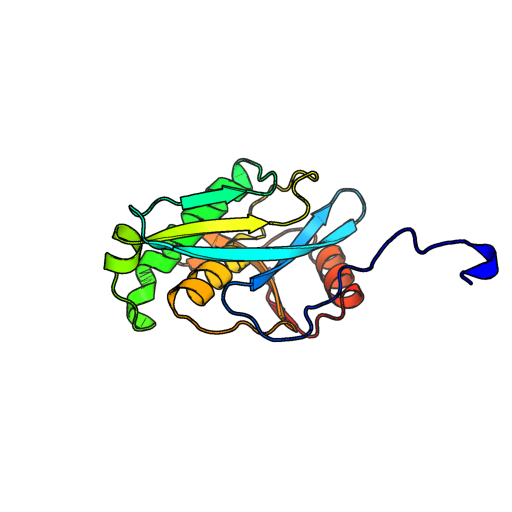 C C . LYS A 1 83 ? -10.421 1.679 17.780 1.00 94.44 83 LYS A C 1
ATOM 627 O O . LYS A 1 83 ? -9.386 1.589 18.433 1.00 94.44 83 LYS A O 1
ATOM 632 N N . PHE A 1 84 ? -10.643 0.931 16.694 1.00 96.06 84 PHE A N 1
ATOM 633 C CA . PHE A 1 84 ? -9.691 -0.066 16.203 1.00 96.06 84 PHE A CA 1
ATOM 634 C C . PHE A 1 84 ? -8.270 0.500 16.093 1.00 96.06 84 PHE A C 1
ATOM 636 O O . PHE A 1 84 ? -7.312 -0.160 16.485 1.00 96.06 84 PHE A O 1
ATOM 643 N N . PHE A 1 85 ? -8.135 1.733 15.600 1.00 95.25 85 PHE A N 1
ATOM 644 C CA . PHE A 1 85 ? -6.841 2.383 15.381 1.00 95.25 85 PHE A CA 1
ATOM 645 C C . PHE A 1 85 ? -6.187 2.921 16.656 1.00 95.25 85 PHE A C 1
ATOM 647 O O . PHE A 1 85 ? -5.043 3.353 16.598 1.00 95.25 85 PHE A O 1
ATOM 654 N N . GLU A 1 86 ? -6.896 2.939 17.782 1.00 95.00 86 GLU A N 1
ATOM 655 C CA . GLU A 1 86 ? -6.347 3.292 19.096 1.00 95.00 86 GLU A CA 1
ATOM 656 C C . GLU A 1 86 ? -5.886 2.031 19.844 1.00 95.00 86 GLU A C 1
ATOM 658 O O . GLU A 1 86 ? -4.894 2.058 20.570 1.00 95.00 86 GLU A O 1
ATOM 663 N N . GLU A 1 87 ? -6.573 0.910 19.610 1.00 97.00 87 GLU A N 1
ATOM 664 C CA . GLU A 1 87 ? -6.354 -0.372 20.290 1.00 97.00 87 GLU A CA 1
ATOM 665 C C . GLU A 1 87 ? -5.417 -1.324 19.529 1.00 97.00 87 GLU A C 1
ATOM 667 O O . GLU A 1 87 ? -4.973 -2.331 20.082 1.00 97.00 87 GLU A O 1
ATOM 672 N N . ASN A 1 88 ? -5.105 -1.033 18.262 1.00 98.00 88 ASN A N 1
ATOM 673 C CA . ASN A 1 88 ? -4.279 -1.892 17.416 1.00 98.00 88 ASN A CA 1
ATOM 674 C C . ASN A 1 88 ? -3.139 -1.113 16.763 1.00 98.00 88 ASN A C 1
ATOM 676 O O . ASN A 1 88 ? -3.328 -0.030 16.214 1.00 98.00 88 ASN A O 1
ATOM 680 N N . ASP A 1 89 ? -1.952 -1.707 16.779 1.00 98.31 89 ASP A N 1
ATOM 681 C CA . ASP A 1 89 ? -0.842 -1.284 15.939 1.00 98.31 89 ASP A CA 1
ATOM 682 C C . ASP A 1 89 ? -1.060 -1.776 14.500 1.00 98.31 89 ASP A C 1
ATOM 684 O O . ASP A 1 89 ? -1.633 -2.844 14.254 1.00 98.31 89 ASP A O 1
ATOM 688 N N . ILE A 1 90 ? -0.541 -1.007 13.543 1.00 98.44 90 ILE A N 1
ATOM 689 C CA . ILE A 1 90 ? -0.539 -1.345 12.118 1.00 98.44 90 ILE A CA 1
ATOM 690 C C . ILE A 1 90 ? 0.906 -1.407 11.654 1.00 98.44 90 ILE A C 1
ATOM 692 O O . ILE A 1 90 ? 1.678 -0.476 11.880 1.00 98.44 90 ILE A O 1
ATOM 696 N N . HIS A 1 91 ? 1.281 -2.485 10.975 1.00 98.62 91 HIS A N 1
ATOM 697 C CA . HIS A 1 91 ? 2.619 -2.648 10.422 1.00 98.62 91 HIS A CA 1
ATOM 698 C C . HIS A 1 91 ? 2.541 -2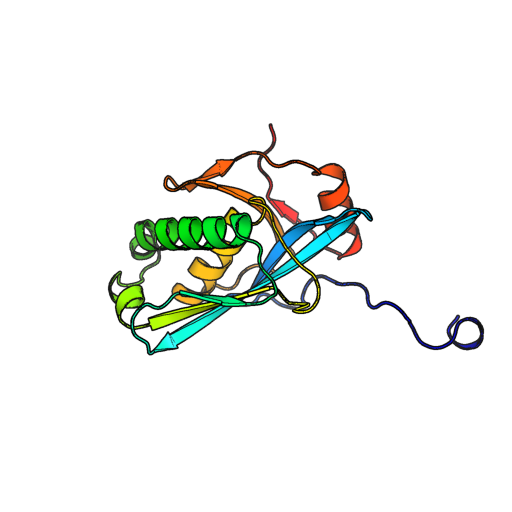.814 8.912 1.00 98.62 91 HIS A C 1
ATOM 700 O O . HIS A 1 91 ? 2.006 -3.807 8.430 1.00 98.62 91 HIS A O 1
ATOM 706 N N . ILE A 1 92 ? 3.091 -1.841 8.185 1.00 98.38 92 ILE A N 1
ATOM 707 C CA . ILE A 1 92 ? 3.279 -1.899 6.736 1.00 98.38 92 ILE A CA 1
ATOM 708 C C . ILE A 1 92 ? 4.704 -2.365 6.436 1.00 98.38 92 ILE A C 1
ATOM 710 O O . ILE A 1 92 ? 5.680 -1.744 6.876 1.00 98.38 92 ILE A O 1
ATOM 714 N N . HIS A 1 93 ? 4.818 -3.438 5.663 1.00 97.56 93 HIS A N 1
ATOM 715 C CA . HIS A 1 93 ? 6.073 -3.958 5.148 1.00 97.56 93 HIS A CA 1
ATOM 716 C C . HIS A 1 93 ? 6.060 -3.959 3.618 1.00 97.56 93 HIS A C 1
ATOM 718 O O . HIS A 1 93 ? 5.077 -4.349 2.990 1.00 97.56 93 HIS A O 1
ATOM 724 N N . VAL A 1 94 ? 7.167 -3.525 3.014 1.00 95.00 94 VAL A N 1
ATOM 725 C CA . VAL A 1 94 ? 7.389 -3.641 1.567 1.00 95.00 94 VAL A CA 1
ATOM 726 C C . VAL A 1 94 ? 8.649 -4.485 1.338 1.00 95.00 94 VAL A C 1
ATOM 728 O O . VAL A 1 94 ? 9.757 -3.970 1.540 1.00 95.00 94 VAL A O 1
ATOM 731 N N . PRO A 1 95 ? 8.505 -5.773 0.964 1.00 90.38 95 PRO A N 1
ATOM 732 C CA . PRO A 1 95 ? 9.614 -6.703 0.805 1.00 90.38 95 PRO A CA 1
ATOM 733 C C . PRO A 1 95 ? 10.696 -6.293 -0.190 1.00 90.38 95 PRO A C 1
ATOM 735 O O . PRO A 1 95 ? 10.602 -5.317 -0.930 1.00 90.38 95 PRO A O 1
ATOM 738 N N . GLU A 1 96 ? 11.766 -7.080 -0.112 1.00 84.12 96 GLU A N 1
ATOM 739 C CA . GLU A 1 96 ? 13.162 -6.739 -0.379 1.00 84.12 96 GLU A CA 1
ATOM 740 C C . GLU A 1 96 ? 13.671 -5.604 0.511 1.00 84.12 96 GLU A C 1
ATOM 742 O O . GLU A 1 96 ? 13.933 -4.489 0.066 1.00 84.12 96 GLU A O 1
ATOM 747 N N . GLY A 1 97 ? 13.851 -5.892 1.802 1.00 75.69 97 GLY A N 1
ATOM 748 C CA . GLY A 1 97 ? 14.334 -4.921 2.787 1.00 75.69 97 GLY A CA 1
ATOM 749 C C . GLY A 1 97 ? 15.760 -4.401 2.564 1.00 75.69 97 GLY A C 1
ATOM 750 O O . GLY A 1 97 ? 16.205 -3.585 3.358 1.00 75.69 97 GLY A O 1
ATOM 751 N N . ALA A 1 98 ? 16.477 -4.858 1.533 1.00 79.31 98 ALA A N 1
ATOM 752 C CA . ALA A 1 98 ? 17.794 -4.350 1.145 1.00 79.31 98 ALA A CA 1
ATOM 753 C C . ALA A 1 98 ? 17.729 -3.255 0.064 1.00 79.31 98 ALA A C 1
ATOM 755 O O . ALA A 1 98 ? 18.696 -2.516 -0.104 1.00 79.31 98 ALA A O 1
ATOM 756 N N . VAL A 1 99 ? 16.613 -3.164 -0.668 1.00 83.62 99 VAL A N 1
ATOM 757 C CA . VAL A 1 99 ? 16.450 -2.252 -1.805 1.00 83.62 99 VAL A CA 1
ATOM 758 C C . VAL A 1 99 ? 15.668 -1.017 -1.349 1.00 83.62 99 VAL A C 1
ATOM 760 O O . VAL A 1 99 ? 14.507 -1.175 -0.947 1.00 83.62 99 VAL A O 1
ATOM 763 N N . PRO A 1 100 ? 16.256 0.194 -1.420 1.00 86.88 100 PRO A N 1
ATOM 764 C CA . PRO A 1 100 ? 15.556 1.434 -1.106 1.00 86.88 100 PRO A CA 1
ATOM 765 C C . PRO A 1 100 ? 14.342 1.651 -2.008 1.00 86.88 100 PRO A C 1
ATOM 767 O O . PRO A 1 100 ? 14.415 1.455 -3.224 1.00 86.88 100 PRO A O 1
ATOM 770 N N . LYS A 1 101 ? 13.228 2.084 -1.416 1.00 89.50 101 LYS A N 1
ATOM 771 C CA . LYS A 1 101 ? 11.972 2.366 -2.123 1.00 89.50 101 LYS A CA 1
ATOM 772 C C . LYS A 1 101 ? 11.475 3.735 -1.716 1.00 89.50 101 LYS A C 1
ATOM 774 O O . LYS A 1 101 ? 11.269 3.985 -0.532 1.00 89.50 101 LYS A O 1
ATOM 779 N N . ASP A 1 102 ? 11.270 4.612 -2.686 1.00 90.50 102 ASP A N 1
ATOM 780 C CA . ASP A 1 102 ? 10.762 5.946 -2.404 1.00 90.50 102 ASP A CA 1
ATOM 781 C C . ASP A 1 102 ? 9.824 6.460 -3.499 1.00 90.50 102 ASP A C 1
ATOM 783 O O . ASP A 1 102 ? 9.806 5.954 -4.626 1.00 90.50 102 ASP A O 1
ATOM 787 N N . GLY A 1 103 ? 9.036 7.471 -3.144 1.00 90.94 103 GLY A N 1
ATOM 788 C CA . GLY A 1 103 ? 8.092 8.151 -4.022 1.00 90.94 103 GLY A CA 1
ATOM 789 C C . GLY A 1 103 ? 6.616 7.914 -3.668 1.00 90.94 103 GLY A C 1
ATOM 790 O O . GLY A 1 103 ? 6.268 6.951 -2.981 1.00 90.94 103 GLY A O 1
ATOM 791 N N . PRO A 1 104 ? 5.710 8.770 -4.174 1.00 93.25 104 PRO A N 1
ATOM 792 C CA . PRO A 1 104 ? 4.326 8.820 -3.696 1.00 93.25 104 PRO A CA 1
ATOM 793 C C . PRO A 1 104 ? 3.384 7.829 -4.397 1.00 93.25 104 PRO A C 1
ATOM 795 O O . PRO A 1 104 ? 2.237 7.629 -4.000 1.00 93.25 104 PRO A O 1
ATOM 798 N N . SER A 1 105 ? 3.854 7.168 -5.460 1.00 91.44 105 SER A N 1
ATOM 799 C CA . SER A 1 105 ? 2.997 6.424 -6.396 1.00 91.44 105 SER A CA 1
ATOM 800 C C . SER A 1 105 ? 2.388 5.114 -5.871 1.00 91.44 105 SER A C 1
ATOM 802 O O . SER A 1 105 ? 1.690 4.426 -6.622 1.00 91.44 105 SER A O 1
ATOM 804 N N . ALA A 1 106 ? 2.659 4.778 -4.608 1.00 94.81 106 ALA A N 1
ATOM 805 C CA . ALA A 1 106 ? 2.116 3.631 -3.884 1.00 94.81 106 ALA A CA 1
ATOM 806 C C . ALA A 1 106 ? 1.021 4.022 -2.870 1.00 94.81 106 ALA A C 1
ATOM 808 O O . ALA A 1 106 ? 0.546 3.165 -2.125 1.00 94.81 106 ALA A O 1
ATOM 809 N N . GLY A 1 107 ? 0.610 5.295 -2.825 1.00 96.44 107 GLY A N 1
ATOM 810 C CA . GLY A 1 107 ? -0.377 5.802 -1.868 1.00 96.44 107 GLY A CA 1
ATOM 811 C C . GLY A 1 107 ? -1.693 5.019 -1.877 1.00 96.44 107 GLY A C 1
ATOM 812 O O . GLY A 1 107 ? -2.135 4.540 -0.832 1.00 96.44 107 GLY A O 1
ATOM 813 N N . ILE A 1 108 ? -2.281 4.799 -3.059 1.00 97.75 108 ILE A N 1
ATOM 814 C CA . ILE A 1 108 ? -3.526 4.015 -3.174 1.00 97.75 108 ILE A CA 1
ATOM 815 C C . ILE A 1 108 ? -3.328 2.534 -2.826 1.00 97.75 108 ILE A C 1
ATOM 817 O O . ILE A 1 108 ? -4.232 1.896 -2.286 1.00 97.75 108 ILE A O 1
ATOM 821 N N . THR A 1 109 ? -2.135 1.994 -3.088 1.00 97.88 109 THR A N 1
ATOM 822 C CA . THR A 1 109 ? -1.774 0.613 -2.755 1.00 97.88 109 THR A CA 1
ATOM 823 C C . THR A 1 109 ? -1.736 0.428 -1.243 1.00 97.88 109 THR A C 1
ATOM 825 O O . THR A 1 109 ? -2.339 -0.511 -0.728 1.00 97.88 109 THR A O 1
ATOM 828 N N . MET A 1 110 ? -1.098 1.357 -0.524 1.00 98.25 110 MET A N 1
ATOM 829 C CA . MET A 1 110 ? -1.045 1.352 0.939 1.00 98.25 110 MET A CA 1
ATOM 830 C C . MET A 1 110 ? -2.429 1.550 1.553 1.00 98.25 110 MET A C 1
ATOM 832 O O . MET A 1 110 ? -2.800 0.795 2.445 1.00 98.25 110 MET A O 1
ATOM 836 N N . ALA A 1 111 ? -3.227 2.494 1.045 1.00 98.31 111 ALA A N 1
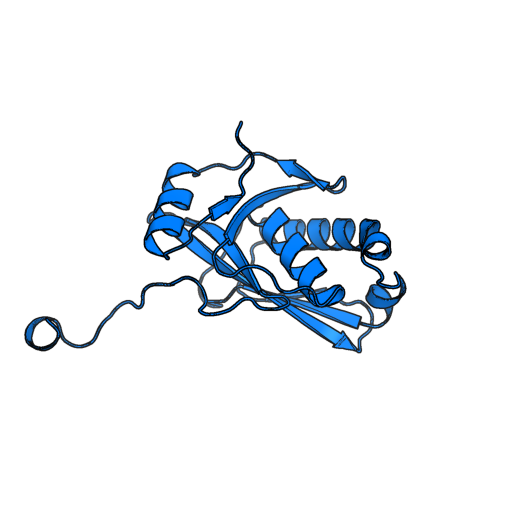ATOM 837 C CA . ALA A 1 111 ? -4.591 2.707 1.534 1.00 98.31 111 ALA A CA 1
ATOM 838 C C . ALA A 1 111 ? -5.449 1.440 1.384 1.00 98.31 111 ALA A C 1
ATOM 840 O O . ALA A 1 111 ? -6.119 1.026 2.328 1.00 98.31 111 ALA A O 1
ATOM 841 N N . THR A 1 112 ? -5.365 0.777 0.228 1.00 98.38 112 THR A N 1
ATOM 842 C CA . THR A 1 112 ? -6.088 -0.476 -0.024 1.00 98.38 112 THR A CA 1
ATOM 843 C C . THR A 1 112 ? -5.608 -1.599 0.896 1.00 98.38 112 THR A C 1
ATOM 845 O O . THR A 1 112 ? -6.434 -2.322 1.448 1.00 98.38 112 THR A O 1
ATOM 848 N N . ALA A 1 113 ? -4.295 -1.735 1.105 1.00 98.50 113 ALA A N 1
ATOM 849 C CA . ALA A 1 113 ? -3.738 -2.776 1.967 1.00 98.50 113 ALA A CA 1
ATOM 850 C C . ALA A 1 113 ? -4.132 -2.578 3.439 1.00 98.50 113 ALA A C 1
ATOM 852 O O . ALA A 1 113 ? -4.536 -3.534 4.100 1.00 98.50 113 ALA A O 1
ATOM 853 N N . ILE A 1 114 ? -4.104 -1.333 3.932 1.00 98.44 114 ILE A N 1
ATOM 854 C CA . ILE A 1 114 ? -4.561 -0.992 5.286 1.00 98.44 114 ILE A CA 1
ATOM 855 C C . ILE A 1 114 ? -6.051 -1.303 5.429 1.00 98.44 114 ILE A C 1
ATOM 857 O O . ILE A 1 114 ? -6.438 -2.013 6.354 1.00 98.44 114 ILE A O 1
ATOM 861 N N . LEU A 1 115 ? -6.887 -0.818 4.507 1.00 98.38 115 LEU A N 1
ATOM 862 C CA . LEU A 1 115 ? -8.328 -1.059 4.564 1.00 98.38 115 LEU A CA 1
ATOM 863 C C . LEU A 1 115 ? -8.651 -2.557 4.522 1.00 98.38 115 LEU A C 1
ATOM 865 O O . LEU A 1 115 ? -9.452 -3.031 5.321 1.00 98.38 115 LEU A O 1
ATOM 869 N N . SER A 1 116 ? -7.982 -3.310 3.648 1.00 98.56 116 SER A N 1
ATOM 870 C CA . SER A 1 116 ? -8.104 -4.765 3.564 1.00 98.56 116 SER A CA 1
ATOM 871 C C . SER A 1 116 ? -7.771 -5.445 4.894 1.00 98.56 116 SER A C 1
ATOM 873 O O . SER A 1 116 ? -8.572 -6.237 5.394 1.00 98.56 116 SER A O 1
ATOM 875 N N . ALA A 1 117 ? -6.629 -5.106 5.501 1.00 98.38 117 ALA A N 1
ATOM 876 C CA . ALA A 1 117 ? -6.176 -5.707 6.753 1.00 98.38 117 ALA A CA 1
ATOM 877 C C . ALA A 1 117 ? -7.117 -5.412 7.932 1.00 98.38 117 ALA A C 1
ATOM 879 O O . ALA A 1 117 ? -7.321 -6.277 8.792 1.00 98.38 117 ALA A O 1
ATOM 880 N N . VAL A 1 118 ? -7.698 -4.211 7.957 1.00 97.75 118 VAL A N 1
ATOM 881 C CA . VAL A 1 118 ? -8.583 -3.733 9.024 1.00 97.75 118 VAL A CA 1
ATOM 882 C C . VAL A 1 118 ? -10.011 -4.268 8.856 1.00 97.75 118 VAL A C 1
ATOM 884 O O . VAL A 1 118 ? -10.579 -4.788 9.811 1.00 97.75 118 VAL A O 1
ATOM 887 N N . ALA A 1 119 ? -10.563 -4.233 7.641 1.00 97.56 119 ALA A N 1
ATOM 888 C CA . ALA A 1 119 ? -11.916 -4.714 7.342 1.00 97.56 119 ALA A CA 1
ATOM 889 C C . ALA A 1 119 ? -11.997 -6.233 7.087 1.00 97.56 119 ALA A C 1
ATOM 891 O O . ALA A 1 119 ? -13.085 -6.771 6.909 1.00 97.56 119 ALA A O 1
ATOM 892 N N . LYS A 1 120 ? -10.852 -6.931 7.044 1.00 97.50 120 LYS A N 1
ATOM 893 C CA . LYS A 1 120 ? -10.740 -8.366 6.714 1.00 97.50 120 LYS A CA 1
ATOM 894 C C . LYS A 1 120 ? -11.335 -8.725 5.346 1.00 97.50 120 LYS A C 1
ATOM 896 O O . LYS A 1 120 ? -11.898 -9.800 5.161 1.00 97.50 120 LYS A O 1
ATOM 901 N N . ILE A 1 121 ? -11.159 -7.832 4.372 1.00 97.88 121 ILE A N 1
ATOM 902 C CA . ILE A 1 121 ? -11.627 -8.019 2.994 1.00 97.88 121 ILE A CA 1
ATOM 903 C C . ILE A 1 121 ? -10.430 -8.411 2.121 1.00 97.88 121 ILE A C 1
ATOM 905 O O . ILE A 1 121 ? -9.487 -7.623 2.034 1.00 97.88 121 ILE A O 1
ATOM 909 N N . PRO A 1 122 ? -10.424 -9.589 1.471 1.00 97.94 122 PRO A N 1
ATOM 910 C CA . PRO A 1 122 ? -9.316 -10.000 0.615 1.00 97.94 122 PRO A CA 1
ATOM 911 C C . PRO A 1 122 ? -9.223 -9.134 -0.647 1.00 97.94 122 PRO A C 1
ATOM 913 O O . PRO A 1 122 ? -10.238 -8.710 -1.208 1.00 97.94 122 PRO A O 1
ATOM 916 N N . VAL A 1 123 ? -7.998 -8.887 -1.113 1.00 98.00 123 VAL A N 1
ATOM 917 C CA . VAL A 1 123 ? -7.727 -8.134 -2.344 1.00 98.00 123 VAL A CA 1
ATOM 918 C C . VAL A 1 123 ? -7.317 -9.092 -3.454 1.00 98.00 123 VAL A C 1
ATOM 920 O O . VAL A 1 123 ? -6.533 -10.014 -3.242 1.00 98.00 123 VAL A O 1
ATOM 923 N N . LYS A 1 124 ? -7.847 -8.852 -4.658 1.00 97.31 124 LYS A N 1
ATOM 924 C CA . LYS A 1 124 ? -7.586 -9.690 -5.830 1.00 97.31 124 LYS A CA 1
ATOM 925 C C . LYS A 1 124 ? -6.106 -9.694 -6.201 1.00 97.31 124 LYS A C 1
ATOM 927 O O . LYS A 1 124 ? -5.587 -8.653 -6.605 1.00 97.31 124 LYS A O 1
ATOM 932 N N . CYS A 1 125 ? -5.460 -10.859 -6.197 1.00 94.31 125 CYS A N 1
ATOM 933 C CA . CYS A 1 125 ? -4.037 -10.979 -6.556 1.00 94.31 125 CYS A CA 1
ATOM 934 C C . CYS A 1 125 ? -3.741 -10.639 -8.023 1.00 94.31 125 CYS A C 1
ATOM 936 O O . CYS A 1 125 ? -2.628 -10.265 -8.388 1.00 94.31 125 CYS A O 1
ATOM 938 N N . SER A 1 126 ? -4.762 -10.744 -8.873 1.00 94.62 126 SER A N 1
ATOM 939 C CA . SER A 1 126 ? -4.688 -10.427 -10.300 1.00 94.62 126 SER A CA 1
ATOM 940 C C . SER A 1 126 ? -4.789 -8.929 -10.619 1.00 94.62 126 SER A C 1
ATOM 942 O O . SER A 1 126 ? -4.749 -8.562 -11.800 1.00 94.62 126 SER A O 1
ATOM 944 N N . VAL A 1 127 ? -4.918 -8.075 -9.596 1.00 97.00 127 VAL A N 1
ATOM 945 C CA . VAL A 1 127 ? -5.008 -6.616 -9.715 1.00 97.00 127 VAL A CA 1
ATOM 946 C C . VAL A 1 127 ? -3.740 -5.973 -9.156 1.00 97.00 127 VAL A C 1
ATOM 948 O O . VAL A 1 127 ? -3.361 -6.226 -8.016 1.00 97.00 127 VAL A O 1
ATOM 951 N N . ALA A 1 128 ? -3.118 -5.089 -9.936 1.00 97.38 128 ALA A N 1
ATOM 952 C CA . ALA A 1 128 ? -2.099 -4.167 -9.438 1.00 97.38 128 ALA A CA 1
ATOM 953 C C . ALA A 1 128 ? -2.581 -2.722 -9.546 1.00 97.38 128 ALA A C 1
ATOM 955 O O . ALA A 1 128 ? -3.484 -2.408 -10.323 1.00 97.38 128 ALA A O 1
ATOM 956 N N . MET A 1 129 ? -1.972 -1.819 -8.785 1.00 97.50 129 MET A N 1
ATOM 957 C CA . MET A 1 129 ? -2.364 -0.414 -8.806 1.00 97.50 129 MET A CA 1
ATOM 958 C C . MET A 1 129 ? -1.196 0.551 -8.631 1.00 97.50 129 MET A C 1
ATOM 960 O O . MET A 1 129 ? -0.162 0.213 -8.057 1.00 97.50 129 MET A O 1
ATOM 964 N N . THR A 1 130 ? -1.355 1.770 -9.137 1.00 96.00 130 THR A N 1
ATOM 965 C CA . THR A 1 130 ? -0.410 2.866 -8.914 1.00 96.00 130 THR A CA 1
ATOM 966 C C . THR A 1 130 ? -1.135 4.203 -8.932 1.00 96.00 130 THR A C 1
ATOM 968 O O . THR A 1 130 ? -2.004 4.455 -9.766 1.00 96.00 130 THR A O 1
ATOM 971 N N . GLY A 1 131 ? -0.786 5.059 -7.986 1.00 95.75 131 GLY A N 1
ATOM 972 C CA . GLY A 1 131 ? -1.454 6.330 -7.776 1.00 95.75 131 GLY A CA 1
ATOM 973 C C . GLY A 1 131 ? -1.006 6.941 -6.464 1.00 95.75 131 GLY A C 1
ATOM 974 O O . GLY A 1 131 ? -0.833 6.241 -5.463 1.00 95.75 131 GLY A O 1
ATOM 975 N N . GLU A 1 132 ? -0.810 8.248 -6.485 1.00 95.88 132 GLU A N 1
ATOM 976 C CA . GLU A 1 132 ? -0.670 9.027 -5.263 1.00 95.88 132 GLU A CA 1
ATOM 977 C C . GLU A 1 132 ? -2.063 9.281 -4.678 1.00 95.88 132 GLU A C 1
ATOM 979 O O . GLU A 1 132 ? -3.041 9.372 -5.421 1.00 95.88 132 GLU A O 1
ATOM 984 N N . ILE A 1 133 ? -2.164 9.343 -3.354 1.00 96.56 133 ILE A N 1
ATOM 985 C CA . ILE A 1 133 ? -3.408 9.637 -2.643 1.00 96.56 133 ILE A CA 1
ATOM 986 C C . ILE A 1 133 ? -3.196 10.883 -1.792 1.00 96.56 133 ILE A C 1
ATOM 988 O O . ILE A 1 133 ? -2.141 11.033 -1.182 1.00 96.56 133 ILE A O 1
ATOM 992 N N . ASN A 1 134 ? -4.196 11.758 -1.727 1.00 96.00 134 ASN A N 1
ATOM 993 C CA . ASN A 1 134 ? -4.198 12.879 -0.788 1.00 96.00 134 ASN A CA 1
ATOM 994 C C . ASN A 1 134 ? -5.141 12.620 0.402 1.00 96.00 134 ASN A C 1
ATOM 996 O O . ASN A 1 134 ? -5.918 11.667 0.412 1.00 96.00 134 ASN A O 1
ATOM 1000 N N . LEU A 1 135 ? -5.136 13.512 1.397 1.00 96.31 135 LEU A N 1
ATOM 1001 C CA . LEU A 1 135 ? -5.975 13.386 2.603 1.00 96.31 135 LEU A CA 1
ATOM 1002 C C . LEU A 1 135 ? -7.491 13.360 2.332 1.00 96.31 135 LEU A C 1
ATOM 1004 O O . LEU A 1 135 ? -8.257 12.946 3.198 1.00 96.31 135 LEU A O 1
ATOM 1008 N N . ARG A 1 136 ? -7.934 13.808 1.150 1.00 95.06 136 ARG A N 1
ATOM 1009 C CA . ARG A 1 136 ? -9.347 13.790 0.738 1.00 95.06 136 ARG A CA 1
ATOM 1010 C C . ARG A 1 136 ? -9.734 12.509 -0.005 1.00 95.06 136 ARG A C 1
ATOM 1012 O O . ARG A 1 136 ? -10.894 12.370 -0.370 1.00 95.06 136 ARG A O 1
ATOM 1019 N N . GLY A 1 137 ? -8.787 11.601 -0.246 1.00 93.44 137 GLY A N 1
ATOM 1020 C CA . GLY A 1 137 ? -9.016 10.374 -1.006 1.00 93.44 137 GLY A CA 1
ATOM 1021 C C . GLY A 1 137 ? -8.943 10.542 -2.520 1.00 93.44 137 GLY A C 1
ATOM 1022 O O . GLY A 1 137 ? -9.231 9.592 -3.245 1.00 93.44 137 GLY A O 1
ATOM 1023 N N . ASN A 1 138 ? -8.548 11.716 -3.024 1.00 95.94 138 ASN A N 1
ATOM 1024 C CA . ASN A 1 138 ? -8.359 11.880 -4.461 1.00 95.94 138 ASN A CA 1
ATOM 1025 C C . ASN A 1 138 ? -7.108 11.118 -4.890 1.00 95.94 138 ASN A C 1
ATOM 1027 O O . ASN A 1 138 ? -6.043 11.270 -4.284 1.00 95.94 138 ASN A O 1
ATOM 1031 N N . VAL A 1 139 ? -7.240 10.352 -5.970 1.00 96.81 139 VAL A N 1
ATOM 1032 C CA . VAL A 1 139 ? -6.100 9.733 -6.640 1.00 96.81 139 VAL A CA 1
ATOM 1033 C C . VAL A 1 139 ? -5.465 10.765 -7.562 1.00 96.81 139 VAL A C 1
ATOM 1035 O O . VAL A 1 139 ? -6.169 11.461 -8.291 1.00 96.81 139 VAL A O 1
ATOM 1038 N N . MET A 1 140 ? -4.141 10.863 -7.525 1.00 94.94 140 MET A N 1
ATOM 1039 C CA . MET A 1 140 ? -3.339 11.788 -8.320 1.00 94.94 140 MET A CA 1
ATOM 1040 C C . MET A 1 140 ? -2.506 11.046 -9.378 1.00 94.94 140 MET A C 1
ATOM 1042 O O . MET A 1 140 ? -2.127 9.883 -9.178 1.00 94.94 140 MET A O 1
ATOM 1046 N N . PRO A 1 141 ? -2.229 11.692 -10.528 1.00 92.06 141 PRO A N 1
ATOM 1047 C CA . PRO A 1 141 ? -1.529 11.060 -11.638 1.00 92.06 141 PRO A CA 1
ATOM 1048 C C . PRO A 1 141 ? -0.057 10.809 -11.306 1.00 92.06 141 PRO A C 1
ATOM 1050 O O . PRO A 1 141 ? 0.595 11.617 -10.652 1.00 92.06 141 PRO A O 1
ATOM 1053 N N . ILE A 1 142 ? 0.486 9.717 -11.843 1.00 91.88 142 ILE A N 1
ATOM 1054 C CA . ILE A 1 142 ? 1.870 9.281 -11.611 1.00 91.88 142 ILE A CA 1
ATOM 1055 C C . ILE A 1 142 ? 2.676 9.233 -12.914 1.00 91.88 142 ILE A C 1
ATOM 1057 O O . ILE A 1 142 ? 2.121 9.159 -14.011 1.00 91.88 142 ILE A O 1
ATOM 1061 N N . GLY A 1 143 ? 4.005 9.278 -12.795 1.00 90.31 143 GLY A N 1
ATOM 1062 C CA . GLY A 1 143 ? 4.935 9.079 -13.910 1.00 90.31 143 GLY A CA 1
ATOM 1063 C C . GLY A 1 143 ? 5.262 7.602 -14.173 1.00 90.31 143 GLY A C 1
ATOM 1064 O O . GLY A 1 143 ? 4.971 6.728 -13.351 1.00 90.31 143 GLY A O 1
ATOM 1065 N N . GLY A 1 144 ? 5.896 7.330 -15.320 1.00 90.25 144 GLY A N 1
ATOM 1066 C CA . GLY A 1 144 ? 6.426 6.002 -15.663 1.00 90.25 144 GLY A CA 1
ATOM 1067 C C . GLY A 1 144 ? 5.358 4.934 -15.919 1.00 90.25 144 GLY A C 1
ATOM 1068 O O . GLY A 1 144 ? 5.576 3.755 -15.646 1.00 90.25 144 GLY A O 1
ATOM 1069 N N . LEU A 1 145 ? 4.161 5.331 -16.376 1.00 91.69 145 LEU A N 1
ATOM 1070 C CA . LEU A 1 145 ? 3.038 4.402 -16.538 1.00 91.69 145 LEU A CA 1
ATOM 1071 C C . LEU A 1 145 ? 3.343 3.304 -17.568 1.00 91.69 145 LEU A C 1
ATOM 1073 O O . L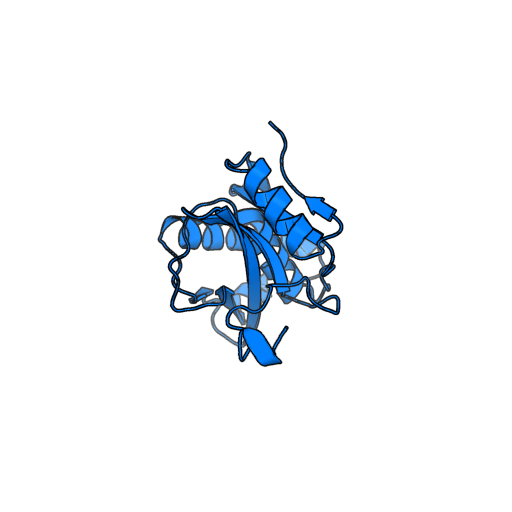EU A 1 145 ? 2.971 2.156 -17.357 1.00 91.69 145 LEU A O 1
ATOM 1077 N N . LYS A 1 146 ? 4.056 3.624 -18.653 1.00 92.19 146 LYS A N 1
ATOM 1078 C CA . LYS A 1 146 ? 4.419 2.646 -19.690 1.00 92.19 146 LYS A CA 1
ATOM 1079 C C . LYS A 1 146 ? 5.278 1.516 -19.113 1.00 92.19 146 LYS A C 1
ATOM 1081 O O . LYS A 1 146 ? 4.988 0.343 -19.338 1.00 92.19 146 LYS A O 1
ATOM 1086 N N . GLU A 1 147 ? 6.302 1.867 -18.347 1.00 92.69 147 GLU A N 1
ATOM 1087 C CA . GLU A 1 147 ? 7.235 0.936 -17.715 1.00 92.69 147 GLU A CA 1
ATOM 1088 C C . GLU A 1 147 ? 6.535 0.109 -16.631 1.00 92.69 147 GLU A C 1
ATOM 1090 O O . GLU A 1 147 ? 6.712 -1.107 -16.565 1.00 92.69 147 GLU A O 1
ATOM 1095 N N . LYS A 1 148 ? 5.681 0.751 -15.826 1.00 93.88 148 LYS A N 1
ATOM 1096 C CA . LYS A 1 148 ? 4.862 0.092 -14.798 1.00 93.88 148 LYS A CA 1
ATOM 1097 C C . LYS A 1 148 ? 3.884 -0.923 -15.391 1.00 93.88 148 LYS A C 1
ATOM 1099 O O . LYS A 1 148 ? 3.746 -2.021 -14.860 1.00 93.88 148 LYS A O 1
ATOM 1104 N N . LEU A 1 149 ? 3.232 -0.588 -16.505 1.00 94.19 149 LEU A N 1
ATOM 1105 C CA . LEU A 1 149 ? 2.325 -1.503 -17.203 1.00 94.19 149 LEU A CA 1
ATOM 1106 C C . LEU A 1 149 ? 3.072 -2.691 -17.818 1.00 94.19 149 LEU A C 1
ATOM 1108 O O . LEU A 1 149 ? 2.564 -3.811 -17.785 1.00 94.19 149 LEU A O 1
ATOM 1112 N N . LEU A 1 150 ? 4.280 -2.469 -18.345 1.00 93.94 150 LEU A N 1
ATOM 1113 C CA . LEU A 1 150 ? 5.118 -3.558 -18.844 1.00 93.94 150 LEU A CA 1
ATOM 1114 C C . LEU A 1 150 ? 5.522 -4.513 -17.712 1.00 93.94 150 LEU A C 1
ATOM 1116 O O . LEU A 1 150 ? 5.438 -5.727 -17.885 1.00 93.94 150 LEU A O 1
ATOM 1120 N N . ALA A 1 151 ? 5.881 -3.975 -16.545 1.00 92.75 151 ALA A N 1
ATOM 1121 C CA . ALA A 1 151 ? 6.178 -4.772 -15.358 1.00 92.75 151 ALA A CA 1
ATOM 1122 C C . ALA A 1 151 ? 4.967 -5.591 -14.893 1.00 92.75 151 ALA A C 1
ATOM 1124 O O . ALA A 1 151 ? 5.087 -6.796 -14.690 1.00 92.75 151 ALA A O 1
ATOM 1125 N N . ALA A 1 152 ? 3.787 -4.967 -14.817 1.00 94.69 152 ALA A N 1
ATOM 1126 C CA . ALA A 1 152 ? 2.541 -5.651 -14.472 1.00 94.69 152 ALA A CA 1
ATOM 1127 C C . ALA A 1 152 ? 2.250 -6.816 -15.432 1.00 94.69 152 ALA A C 1
ATOM 1129 O O . ALA A 1 152 ? 1.957 -7.930 -14.998 1.00 94.69 152 ALA A O 1
ATOM 1130 N N . LYS A 1 153 ? 2.388 -6.576 -16.743 1.00 94.25 153 LYS A N 1
ATOM 1131 C CA . LYS A 1 153 ? 2.206 -7.610 -17.766 1.00 94.25 153 LYS A CA 1
ATOM 1132 C C . LYS A 1 153 ? 3.193 -8.766 -17.581 1.00 94.25 153 LYS A C 1
ATOM 1134 O O . LYS A 1 153 ? 2.782 -9.921 -17.657 1.00 94.25 153 LYS A O 1
ATOM 1139 N N . ASN A 1 154 ? 4.466 -8.465 -17.328 1.00 91.81 154 ASN A N 1
ATOM 1140 C CA . ASN A 1 154 ? 5.505 -9.478 -17.125 1.00 91.81 154 ASN A CA 1
ATOM 1141 C C . ASN A 1 154 ? 5.277 -10.302 -15.849 1.00 91.81 154 ASN A C 1
ATOM 1143 O O . ASN A 1 154 ? 5.554 -11.496 -15.850 1.00 91.81 154 ASN A O 1
ATOM 1147 N N . ALA A 1 155 ? 4.720 -9.687 -14.804 1.00 92.00 155 ALA A N 1
ATOM 1148 C CA . ALA A 1 155 ? 4.327 -10.351 -13.563 1.00 92.00 155 ALA A CA 1
ATOM 1149 C C . ALA A 1 155 ? 3.019 -11.164 -13.684 1.00 92.00 155 ALA A C 1
ATOM 1151 O O . ALA A 1 155 ? 2.596 -11.798 -12.722 1.00 92.00 155 ALA A O 1
ATOM 1152 N N . GLY A 1 156 ? 2.342 -11.156 -14.839 1.00 93.38 156 GLY A N 1
ATOM 1153 C CA . GLY A 1 156 ? 1.078 -11.878 -15.032 1.00 93.38 156 GLY A CA 1
ATOM 1154 C C . GLY A 1 156 ? -0.149 -11.197 -14.412 1.00 93.38 156 GLY A C 1
ATOM 1155 O O . GLY A 1 156 ? -1.189 -11.837 -14.243 1.00 93.38 156 GLY A O 1
ATOM 1156 N N . ILE A 1 157 ? -0.062 -9.903 -14.091 1.00 96.06 157 ILE A N 1
ATOM 1157 C CA . ILE A 1 157 ? -1.195 -9.109 -13.601 1.00 96.06 157 ILE A CA 1
ATOM 1158 C C . ILE A 1 157 ? -2.230 -8.942 -14.722 1.00 96.06 157 ILE A C 1
ATOM 1160 O O . ILE A 1 157 ? -1.897 -8.566 -15.847 1.00 96.06 157 ILE A O 1
ATOM 1164 N N . LYS A 1 158 ? -3.507 -9.190 -14.407 1.00 95.88 158 LYS A N 1
ATOM 1165 C CA . LYS A 1 158 ? -4.614 -9.152 -15.381 1.00 95.88 158 LYS A CA 1
ATOM 1166 C C . LYS A 1 158 ? -5.261 -7.776 -15.494 1.00 95.88 158 LYS A C 1
ATOM 1168 O O . LYS A 1 158 ? -5.836 -7.455 -16.531 1.00 95.88 158 LYS A O 1
ATOM 1173 N N . MET A 1 159 ? -5.199 -6.979 -14.431 1.00 96.88 159 MET A N 1
ATOM 1174 C CA . MET A 1 159 ? -5.850 -5.676 -14.357 1.00 96.88 159 MET A CA 1
ATOM 1175 C C . MET A 1 159 ? -4.960 -4.674 -13.627 1.00 96.88 159 MET A C 1
ATOM 1177 O O . MET A 1 159 ? -4.404 -4.983 -12.576 1.00 96.88 159 MET A O 1
ATOM 1181 N N . VAL A 1 160 ? -4.853 -3.461 -14.170 1.00 97.06 160 VAL A N 1
ATOM 1182 C CA . VAL A 1 160 ? -4.127 -2.360 -13.530 1.00 97.06 160 VAL A CA 1
ATOM 1183 C C . VAL A 1 160 ? -5.072 -1.200 -13.253 1.00 97.06 160 VAL A C 1
ATOM 1185 O O . VAL A 1 160 ? -5.742 -0.720 -14.166 1.00 97.06 160 VAL A O 1
ATOM 1188 N N . LEU A 1 161 ? -5.090 -0.733 -12.004 1.00 96.94 161 LEU A N 1
ATOM 1189 C CA . LEU A 1 161 ? -5.769 0.494 -11.596 1.00 96.94 161 LEU A CA 1
ATOM 1190 C C . LEU A 1 161 ? -4.762 1.648 -11.577 1.00 96.94 161 LEU A C 1
ATOM 1192 O O . LEU A 1 161 ? -3.771 1.616 -10.847 1.00 96.94 161 LEU A O 1
ATOM 1196 N N . ALA A 1 162 ? -5.011 2.673 -12.383 1.00 93.75 162 ALA A N 1
ATOM 1197 C CA . ALA A 1 162 ? -4.195 3.878 -12.414 1.00 93.75 162 ALA A CA 1
ATOM 1198 C C . ALA A 1 162 ? -5.053 5.083 -12.796 1.00 93.75 162 ALA A C 1
ATOM 1200 O O . ALA A 1 162 ? -5.977 4.959 -13.603 1.00 93.75 162 ALA A O 1
ATOM 1201 N N . LEU A 1 163 ? -4.721 6.257 -12.257 1.00 89.25 163 LEU A N 1
ATOM 1202 C CA . LEU A 1 163 ? -5.321 7.498 -12.728 1.00 89.25 163 LEU A CA 1
ATOM 1203 C C . LEU A 1 163 ? -4.661 7.912 -14.044 1.00 89.25 163 LEU A C 1
ATOM 1205 O O . LEU A 1 163 ? -3.450 8.147 -14.108 1.00 89.25 163 LEU A O 1
ATOM 1209 N N . LYS A 1 164 ? -5.473 8.010 -15.093 1.00 70.19 164 LYS A N 1
ATOM 1210 C CA . LYS A 1 164 ? -5.058 8.565 -16.377 1.00 70.19 164 LYS A CA 1
ATOM 1211 C C . LYS A 1 164 ? -5.132 10.094 -16.301 1.00 70.19 164 LYS A C 1
ATOM 1213 O O . LYS A 1 164 ? -6.117 10.621 -15.793 1.00 70.19 164 LYS A O 1
ATOM 1218 N N . ARG A 1 165 ? -4.078 10.772 -16.767 1.00 61.50 165 ARG A N 1
ATOM 1219 C CA . ARG A 1 165 ? -4.106 12.222 -17.013 1.00 61.50 165 ARG A CA 1
ATOM 1220 C C . ARG A 1 165 ? -5.102 12.570 -18.110 1.00 61.50 165 ARG A C 1
ATOM 1222 O O . ARG A 1 165 ? -5.210 11.761 -19.063 1.00 61.50 165 ARG A O 1
#

Secondary structure (DSSP, 8-state):
-HHHH-S-S----PPPSS-BSSEEEEEEEETTEEEEEEEEEEEEESSS-EEEESSB-HHHHHHHHHHHHHHHHHGGGGT--TTHHHHEEEEEE-S-TTS-B-SSTTHHHHHHHHHHHHHT--B-TTEEEE-EE-TT--EE--S-HHHHHHHHHHTT-SEEEE---

Sequence (165 aa):
IEKYLGRKKYEADMANEKDDIGIVRGLAWTAVGGTTLQIEVNTMPGKGVLKLTGQLGDVMKESAHIALSFVRSIVADYGVDKKFFEENDIHIHVPEGAVPKDGPSAGITMATAILSAVAKIPVKCSVAMTGEINLRGNVMPIGGLKEKLLAAKNAGIKMVLALKR

Organism: NCBI:txid408170

Foldseek 3Di:
DCVPPPDDPDDQQAQDPDFAFLWAWEWDADPVFIAIWIKGKAKDFDQLAEAEAQQEDPQVVVLLVLLVLQCLVCLVVLVADSCSSRGMYMYIYIPPRVDHDYDQFCSVVSNRSVSRNRSVPTDGSLEYETFGAGNVGDTHADPRVVRRVVNSVSNNRPYYYGDDD

InterPro domains:
  IPR008268 Peptidase S16, active site [PS01046] (102-110)
  IPR008269 Peptidase S16, Lon proteolytic domain [PF05362] (1-162)
  IPR008269 Peptidase S16, Lon proteolytic domain [PS51786] (18-165)
  IPR014721 Small ribosomal subunit protein uS5 domain 2-type fold, subgroup [G3DSA:3.30.230.10] (13-163)
  IPR020568 Ribosomal protein uS5 domain 2-type superfamily [SSF54211] (21-161)
  IPR027065 Lon protease [PTHR10046] (1-161)

pLDDT: mean 92.5, std 7.86, range [61.5, 98.62]

Radius of gyration: 16.32 Å; chains: 1; bounding box: 42×42×42 Å